Protein AF-A0A950M9P1-F1 (afdb_monomer_lite)

pLDDT: mean 89.85, std 9.2, range [47.94, 98.19]

Foldseek 3Di:
DDDDDQDDDPDPLAEFADDPPPDDDNRGGHFDFDPWDWDDDDQWIKIAWGFGHYNVSDTGTGGDIDTGHGDD

Radius of gyration: 12.17 Å; chains: 1; bounding box: 35×22×27 Å

Sequence (72 aa):
MQWTWVGGVAGADSEGVYSSLGVTSSYNTPGARAWSVAWSAGGAFWLFGGGGFDGAGQLGNLNDLWKLRPAR

Secondary structure (DSSP, 8-state):
------SS-SSTTPPPB--STT---TT-BPPSEES-EEEEETTEEEEEEEEEE-TTS-EEEEEEEEEE----

Structure (mmCIF, N/CA/C/O backbone):
data_AF-A0A950M9P1-F1
#
_entry.id   AF-A0A950M9P1-F1
#
loop_
_atom_site.group_PDB
_atom_site.id
_atom_site.type_symbol
_atom_site.label_atom_id
_atom_site.label_alt_id
_atom_site.label_comp_id
_atom_site.label_asym_id
_atom_site.label_entity_id
_atom_site.label_seq_id
_atom_site.pdbx_PDB_ins_code
_atom_site.Cartn_x
_atom_site.Cartn_y
_atom_site.Cartn_z
_atom_site.occupancy
_atom_site.B_iso_or_equiv
_atom_site.auth_seq_id
_atom_site.auth_comp_id
_atom_site.auth_asym_id
_atom_site.auth_atom_id
_atom_site.pdbx_PDB_model_num
ATOM 1 N N . MET A 1 1 ? -23.537 0.259 -7.045 1.00 47.94 1 MET A N 1
ATOM 2 C CA . MET A 1 1 ? -22.193 0.207 -6.432 1.00 47.94 1 MET A CA 1
ATOM 3 C C . MET A 1 1 ? -21.439 1.424 -6.929 1.00 47.94 1 MET A C 1
ATOM 5 O O . MET A 1 1 ? -21.442 1.643 -8.133 1.00 47.94 1 MET A O 1
ATOM 9 N N . GLN A 1 2 ? -20.892 2.242 -6.035 1.00 80.25 2 GLN A N 1
ATOM 10 C CA . GLN A 1 2 ? -20.121 3.431 -6.395 1.00 80.25 2 GLN A CA 1
ATOM 11 C C . GLN A 1 2 ? -18.721 3.252 -5.824 1.00 80.25 2 GLN A C 1
ATOM 13 O O . GLN A 1 2 ? -18.572 2.981 -4.634 1.00 80.25 2 GLN A O 1
ATOM 18 N N . TRP A 1 3 ? -17.715 3.333 -6.687 1.00 78.38 3 TRP A N 1
ATOM 19 C CA . TRP A 1 3 ? -1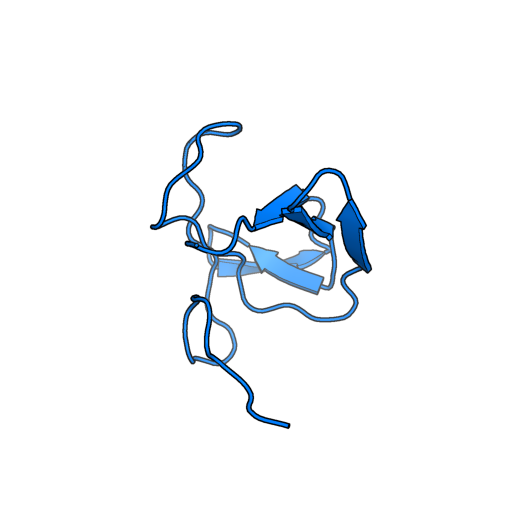6.329 3.361 -6.251 1.00 78.38 3 TRP A CA 1
ATOM 20 C C . TRP A 1 3 ? -15.982 4.781 -5.829 1.00 78.38 3 TRP A C 1
ATOM 22 O O . TRP A 1 3 ? -16.281 5.732 -6.551 1.00 78.38 3 TRP A O 1
ATOM 32 N N . THR A 1 4 ? -15.337 4.902 -4.675 1.00 80.75 4 THR A N 1
ATOM 33 C CA . THR A 1 4 ? -14.788 6.167 -4.194 1.00 80.75 4 THR A CA 1
ATOM 34 C C . THR A 1 4 ? -13.279 6.038 -4.138 1.00 80.75 4 THR A C 1
ATOM 36 O O . THR A 1 4 ? -12.748 5.075 -3.582 1.00 80.75 4 THR A O 1
ATOM 39 N N . TRP A 1 5 ? -12.591 7.015 -4.716 1.00 80.75 5 TRP A N 1
ATOM 40 C CA . TRP A 1 5 ? -11.148 7.133 -4.590 1.00 80.75 5 TRP A CA 1
ATOM 41 C C . TRP A 1 5 ? -10.788 7.561 -3.165 1.00 80.75 5 TRP A C 1
ATOM 43 O O . TRP A 1 5 ? -11.294 8.572 -2.683 1.00 80.75 5 TRP A O 1
ATOM 53 N N . VAL A 1 6 ? -9.932 6.791 -2.489 1.00 77.88 6 VAL A N 1
ATOM 54 C CA . VAL A 1 6 ? -9.543 7.055 -1.088 1.00 77.88 6 VAL A CA 1
ATOM 55 C C . VAL A 1 6 ? -8.183 7.759 -0.994 1.00 77.88 6 VAL A C 1
ATOM 57 O O . VAL A 1 6 ? -7.910 8.434 -0.007 1.00 77.88 6 VAL A O 1
ATOM 60 N N . GLY A 1 7 ? -7.339 7.648 -2.023 1.00 79.31 7 GLY A N 1
ATOM 61 C CA . GLY A 1 7 ? -6.020 8.278 -2.073 1.00 79.31 7 GLY A CA 1
ATOM 62 C C . GLY A 1 7 ? -5.031 7.494 -2.933 1.00 79.31 7 GLY A C 1
ATOM 63 O O . GLY A 1 7 ? -5.357 6.423 -3.440 1.00 79.31 7 GLY A O 1
ATOM 64 N N . GLY A 1 8 ? -3.818 8.032 -3.069 1.00 79.69 8 GLY A N 1
ATOM 65 C CA . GLY A 1 8 ? -2.754 7.476 -3.909 1.00 79.69 8 GLY A CA 1
ATOM 66 C C . GLY A 1 8 ? -2.542 8.255 -5.207 1.00 79.69 8 GLY A C 1
ATOM 67 O O . GLY A 1 8 ? -3.285 9.188 -5.524 1.00 79.69 8 GLY A O 1
ATOM 68 N N . VAL A 1 9 ? -1.508 7.865 -5.950 1.00 83.50 9 VAL A N 1
ATOM 69 C CA . VAL A 1 9 ? -1.164 8.443 -7.254 1.00 83.50 9 VAL A CA 1
ATOM 70 C C . VAL A 1 9 ? -1.940 7.706 -8.346 1.00 83.50 9 VAL A C 1
ATOM 72 O O . VAL A 1 9 ? -1.937 6.479 -8.398 1.00 83.50 9 VAL A O 1
ATOM 75 N N . ALA A 1 10 ? -2.605 8.446 -9.234 1.00 82.50 10 ALA A N 1
ATOM 76 C CA . ALA A 1 10 ? -3.324 7.892 -10.386 1.00 82.50 10 ALA A CA 1
ATOM 77 C C . ALA A 1 10 ? -2.385 7.649 -11.588 1.00 82.50 10 ALA A C 1
ATOM 79 O O . ALA A 1 10 ? -2.702 8.016 -12.718 1.00 82.50 10 ALA A O 1
ATOM 80 N N . GLY A 1 11 ? -1.203 7.085 -11.331 1.00 84.06 11 GLY A N 1
ATOM 81 C CA . GLY A 1 11 ? -0.154 6.833 -12.317 1.00 84.06 11 GLY A CA 1
ATOM 82 C C . GLY A 1 11 ? 0.298 5.376 -12.285 1.00 84.06 11 GLY A C 1
ATOM 83 O O . GLY A 1 11 ? 0.322 4.747 -11.227 1.00 84.06 11 GLY A O 1
ATOM 84 N N . ALA A 1 12 ? 0.653 4.836 -13.451 1.00 87.94 12 ALA A N 1
ATOM 85 C CA . ALA A 1 12 ? 1.388 3.577 -13.514 1.00 87.94 12 ALA A CA 1
ATOM 86 C C . ALA A 1 12 ? 2.798 3.775 -12.941 1.00 87.94 12 ALA A C 1
ATOM 88 O O . ALA A 1 12 ? 3.308 4.897 -12.939 1.00 87.94 12 ALA A O 1
ATOM 89 N N . ASP A 1 13 ? 3.394 2.693 -12.442 1.00 92.75 13 ASP A N 1
ATOM 90 C CA . ASP A 1 13 ? 4.806 2.638 -12.038 1.00 92.75 13 ASP A CA 1
ATOM 91 C C . ASP A 1 13 ? 5.241 3.741 -11.056 1.00 92.75 13 ASP A C 1
ATOM 93 O O . ASP A 1 13 ? 6.400 4.143 -11.003 1.00 92.75 13 ASP A O 1
ATOM 97 N N . SER A 1 14 ? 4.290 4.263 -10.276 1.00 94.31 14 SER A N 1
ATOM 98 C CA . SER A 1 14 ? 4.546 5.343 -9.328 1.00 94.31 14 SER A CA 1
ATOM 99 C C . SER A 1 14 ? 5.305 4.817 -8.116 1.00 94.31 14 SER A C 1
ATOM 101 O O . SER A 1 14 ? 4.902 3.818 -7.513 1.00 94.31 14 SER A O 1
ATOM 103 N N . GLU A 1 15 ? 6.377 5.512 -7.744 1.00 95.25 15 GLU A N 1
ATOM 104 C CA . GLU A 1 15 ? 7.107 5.254 -6.505 1.00 95.25 15 GLU A CA 1
ATOM 105 C C . GLU A 1 15 ? 6.232 5.511 -5.275 1.00 95.25 15 GLU A C 1
ATOM 107 O O . GLU A 1 15 ? 5.239 6.245 -5.315 1.00 95.25 15 GLU A O 1
ATOM 112 N N . GLY A 1 16 ? 6.597 4.879 -4.166 1.00 93.94 16 GLY A N 1
ATOM 113 C CA . GLY A 1 16 ? 5.944 5.138 -2.896 1.00 93.94 16 GLY A CA 1
ATOM 114 C C . GLY A 1 16 ? 6.457 6.406 -2.217 1.00 93.94 16 GLY A C 1
ATOM 115 O O . GLY A 1 16 ? 7.608 6.792 -2.370 1.00 93.94 16 GLY A O 1
ATOM 116 N N . VAL A 1 17 ? 5.628 7.024 -1.378 1.00 93.75 17 VAL A N 1
ATOM 117 C CA . VAL A 1 17 ? 6.057 8.132 -0.509 1.00 93.75 17 VAL A CA 1
ATOM 118 C C . VAL A 1 17 ? 6.168 7.614 0.917 1.00 93.75 17 VAL A C 1
ATOM 120 O O . VAL A 1 17 ? 5.157 7.335 1.567 1.00 93.75 17 VAL A O 1
ATOM 123 N N . TYR A 1 18 ? 7.401 7.393 1.380 1.00 92.25 18 TYR A N 1
ATOM 124 C CA . TYR A 1 18 ? 7.683 6.731 2.656 1.00 92.25 18 TYR A CA 1
ATOM 125 C C . TYR A 1 18 ? 8.194 7.773 3.656 1.00 92.25 18 TYR A C 1
ATOM 127 O O . TYR A 1 18 ? 9.286 8.314 3.493 1.00 92.25 18 TYR A O 1
ATOM 135 N N . SER A 1 19 ? 7.423 8.061 4.706 1.00 88.88 19 SER A N 1
ATOM 136 C CA . SER A 1 19 ? 7.934 8.821 5.853 1.00 88.88 19 SER A CA 1
ATOM 137 C C . SER A 1 19 ? 8.618 7.904 6.870 1.00 88.88 19 SER A C 1
ATOM 139 O O . SER A 1 19 ? 8.708 6.690 6.695 1.00 88.88 19 SER A O 1
ATOM 141 N N . SER A 1 20 ? 9.021 8.481 8.003 1.00 89.56 20 SER A N 1
ATOM 142 C CA . SER A 1 20 ? 9.480 7.747 9.181 1.00 89.56 20 SER A CA 1
ATOM 143 C C . SER A 1 20 ? 8.541 6.586 9.533 1.00 89.56 20 SER A C 1
ATOM 145 O O . SER A 1 20 ? 7.324 6.772 9.645 1.00 89.56 20 SER A O 1
ATOM 147 N N . LEU A 1 21 ? 9.110 5.395 9.731 1.00 84.94 21 LEU A N 1
ATOM 148 C CA . LEU A 1 21 ? 8.369 4.188 10.096 1.00 84.94 21 LEU A CA 1
ATOM 149 C C . LEU A 1 21 ? 7.512 4.423 11.350 1.00 84.94 21 LEU A C 1
ATOM 151 O O . LEU A 1 21 ? 7.968 5.006 12.331 1.00 84.94 21 LEU A O 1
ATOM 155 N N . GLY A 1 22 ? 6.262 3.956 11.321 1.00 84.75 22 GLY A N 1
ATOM 156 C CA . GLY A 1 22 ? 5.320 4.088 12.438 1.00 84.75 22 GLY A CA 1
ATOM 157 C C . GLY A 1 22 ? 4.646 5.459 12.559 1.00 84.75 22 GLY A C 1
ATOM 158 O O . GLY A 1 22 ? 3.706 5.596 13.342 1.00 84.75 22 GLY A O 1
ATOM 159 N N . VAL A 1 23 ? 5.054 6.454 11.764 1.00 85.88 23 VAL A N 1
ATOM 160 C CA . VAL A 1 23 ? 4.388 7.760 11.702 1.00 85.88 23 VAL A CA 1
ATOM 161 C C . VAL A 1 23 ? 3.306 7.725 10.628 1.00 85.88 23 VAL A C 1
ATOM 163 O O . VAL A 1 23 ? 3.575 7.510 9.449 1.00 85.88 23 VAL A O 1
ATOM 166 N N . THR A 1 24 ? 2.057 7.944 11.033 1.00 83.38 24 THR A N 1
ATOM 167 C CA . THR A 1 24 ? 0.939 8.075 10.094 1.00 83.38 24 THR A CA 1
ATOM 168 C C . THR A 1 24 ? 0.935 9.465 9.469 1.00 83.38 24 THR A C 1
ATOM 170 O O . THR A 1 24 ? 0.890 10.458 10.191 1.00 83.38 24 THR A O 1
ATOM 173 N N . SER A 1 25 ? 0.908 9.534 8.142 1.00 86.75 25 SER A N 1
ATOM 174 C CA . SER A 1 25 ? 0.802 10.777 7.377 1.00 86.75 25 SER A CA 1
ATOM 175 C C . SER A 1 25 ? -0.140 10.570 6.195 1.00 86.75 25 SER A C 1
ATOM 177 O O . SER A 1 25 ? -0.112 9.512 5.570 1.00 86.75 25 SER A O 1
ATOM 179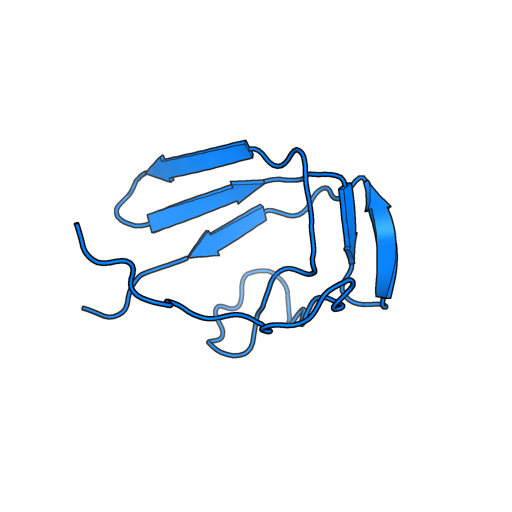 N N . SER A 1 26 ? -0.954 11.577 5.868 1.00 84.00 26 SER A N 1
ATOM 180 C CA . SER A 1 26 ? -1.795 11.574 4.660 1.00 84.00 26 SER A CA 1
ATOM 181 C C . SER A 1 26 ? -0.982 11.650 3.366 1.00 84.00 26 SER A C 1
ATOM 183 O O . SER A 1 26 ? -1.519 11.374 2.299 1.00 84.00 26 SER A O 1
ATOM 185 N N . TYR A 1 27 ? 0.300 12.016 3.456 1.00 86.44 27 TYR A N 1
ATOM 186 C CA . TYR A 1 27 ? 1.226 12.020 2.324 1.00 86.44 27 TYR A CA 1
ATOM 187 C C . TYR A 1 27 ? 1.853 10.650 2.064 1.00 86.44 27 TYR A C 1
ATOM 189 O O . TYR A 1 27 ? 2.408 10.439 0.990 1.00 86.44 27 TYR A O 1
ATOM 197 N N . ASN A 1 28 ? 1.767 9.718 3.019 1.00 90.75 28 ASN A N 1
ATOM 198 C CA . ASN A 1 28 ? 2.344 8.395 2.835 1.00 90.75 28 ASN A CA 1
ATOM 199 C C . ASN A 1 28 ? 1.487 7.589 1.872 1.00 90.75 28 ASN A C 1
ATOM 201 O O . ASN A 1 28 ? 0.295 7.384 2.112 1.00 90.75 28 ASN A O 1
ATOM 205 N N . THR A 1 29 ? 2.107 7.092 0.810 1.00 92.25 29 THR A N 1
ATOM 206 C CA . THR A 1 29 ? 1.420 6.293 -0.201 1.00 92.25 29 THR A CA 1
ATOM 207 C C . THR A 1 29 ? 2.259 5.073 -0.561 1.00 92.25 29 THR A C 1
ATOM 209 O O . THR A 1 29 ? 3.474 5.197 -0.732 1.00 92.25 29 THR A O 1
ATOM 212 N N . PRO A 1 30 ? 1.647 3.879 -0.655 1.00 93.75 30 PRO A N 1
ATOM 213 C CA . PRO A 1 30 ? 2.337 2.731 -1.214 1.00 93.75 30 PRO A CA 1
ATOM 214 C C . PRO A 1 30 ? 2.652 3.004 -2.685 1.00 93.75 30 PRO A C 1
ATOM 216 O O . PRO A 1 30 ? 1.810 3.548 -3.401 1.00 93.75 30 PRO A O 1
ATOM 219 N N . GLY A 1 31 ? 3.826 2.576 -3.146 1.00 95.25 31 GLY A N 1
ATOM 220 C CA . GLY A 1 31 ? 4.110 2.563 -4.578 1.00 95.25 31 GLY A CA 1
ATOM 221 C C . GLY A 1 31 ? 3.216 1.575 -5.331 1.00 95.25 31 GLY A C 1
ATOM 222 O O . GLY A 1 31 ? 2.610 0.670 -4.730 1.00 95.25 31 GLY A O 1
ATOM 223 N N . ALA A 1 32 ? 3.140 1.764 -6.649 1.00 94.81 32 ALA A N 1
ATOM 224 C CA . ALA A 1 32 ? 2.406 0.903 -7.566 1.00 94.81 32 ALA A CA 1
ATOM 225 C C . ALA A 1 32 ? 2.851 -0.551 -7.384 1.00 94.81 32 ALA A C 1
ATOM 227 O O . ALA A 1 32 ? 4.046 -0.848 -7.403 1.00 94.81 32 ALA A O 1
ATOM 228 N N . ARG A 1 33 ? 1.887 -1.452 -7.164 1.00 95.62 33 ARG A N 1
ATOM 229 C CA . ARG A 1 33 ? 2.167 -2.846 -6.804 1.00 95.62 33 ARG A CA 1
ATOM 230 C C . ARG A 1 33 ? 1.072 -3.815 -7.229 1.00 95.62 33 ARG A C 1
ATOM 232 O O . ARG A 1 33 ? -0.097 -3.445 -7.320 1.00 95.62 33 ARG A O 1
ATOM 239 N N . ALA A 1 34 ? 1.463 -5.072 -7.401 1.00 95.81 34 ALA A N 1
ATOM 240 C CA . ALA A 1 34 ? 0.598 -6.223 -7.641 1.00 95.81 34 ALA A CA 1
ATOM 241 C C . ALA A 1 34 ? 0.929 -7.372 -6.670 1.00 95.81 34 ALA A C 1
ATOM 243 O O . ALA A 1 34 ? 1.930 -7.327 -5.957 1.00 95.81 34 ALA A O 1
ATOM 244 N N . TRP A 1 35 ? 0.080 -8.406 -6.633 1.00 97.38 35 TRP A N 1
ATOM 245 C CA . TRP A 1 35 ? 0.258 -9.617 -5.805 1.00 97.38 35 TRP A CA 1
ATOM 246 C C . TRP A 1 35 ? 0.376 -9.371 -4.292 1.00 97.38 35 TRP A C 1
ATOM 248 O O . TRP A 1 35 ? 0.889 -10.210 -3.554 1.00 97.38 35 TRP A O 1
ATOM 258 N N . SER A 1 36 ? -0.097 -8.221 -3.825 1.00 96.94 36 SER A N 1
ATOM 259 C CA . SER A 1 36 ? -0.155 -7.881 -2.410 1.00 96.94 36 SER A CA 1
ATOM 260 C C . SER A 1 36 ? -1.315 -8.594 -1.713 1.00 96.94 36 SER A C 1
ATOM 262 O O . SER A 1 36 ? -2.327 -8.943 -2.326 1.00 96.94 36 SER A O 1
ATOM 264 N N . VAL A 1 37 ? -1.179 -8.790 -0.402 1.00 98.06 37 VAL A N 1
ATOM 265 C CA . VAL A 1 37 ? -2.261 -9.302 0.446 1.00 98.06 37 VAL A CA 1
ATOM 266 C C . VAL A 1 37 ? -2.943 -8.123 1.124 1.00 98.06 37 VAL A C 1
ATOM 268 O O . VAL A 1 37 ? -2.272 -7.274 1.710 1.00 98.06 37 VAL A O 1
ATOM 271 N N . ALA A 1 38 ? -4.275 -8.078 1.071 1.00 95.75 38 ALA A N 1
ATOM 272 C CA . ALA A 1 38 ? -5.072 -7.047 1.724 1.00 95.75 38 ALA A CA 1
ATOM 273 C C . ALA A 1 38 ? -6.128 -7.659 2.649 1.00 95.75 38 ALA A C 1
ATOM 275 O O . ALA A 1 38 ? -6.729 -8.685 2.328 1.00 95.75 38 ALA A O 1
ATOM 276 N N . TRP A 1 39 ? -6.363 -7.025 3.799 1.00 96.69 39 TRP A N 1
ATOM 277 C CA . TRP A 1 39 ? -7.391 -7.450 4.751 1.00 96.69 39 TRP A CA 1
ATOM 278 C C . TRP A 1 39 ? -7.963 -6.273 5.540 1.00 96.69 39 TRP A C 1
ATOM 280 O O . TRP A 1 39 ? -7.378 -5.193 5.610 1.00 96.69 39 TRP A O 1
ATOM 290 N N . SER A 1 40 ? -9.114 -6.491 6.170 1.00 95.62 40 SER A N 1
ATOM 291 C CA . SER A 1 40 ? -9.736 -5.526 7.077 1.00 95.62 40 SER A CA 1
ATOM 292 C C . SER A 1 40 ? -9.684 -6.058 8.503 1.00 95.62 40 SER A C 1
ATOM 294 O O . SER A 1 40 ? -10.160 -7.156 8.777 1.00 95.62 40 SER A O 1
ATOM 296 N N . ALA A 1 41 ? -9.111 -5.285 9.423 1.00 95.25 41 ALA A N 1
ATOM 297 C CA . ALA A 1 41 ? -9.049 -5.633 10.842 1.00 95.25 41 ALA A CA 1
ATOM 298 C C . ALA A 1 41 ? -8.900 -4.373 11.703 1.00 95.25 41 ALA A C 1
ATOM 300 O O . ALA A 1 41 ? -8.193 -3.435 11.329 1.00 95.25 41 ALA A O 1
ATOM 301 N N . GLY A 1 42 ? -9.552 -4.344 12.870 1.00 94.06 42 GLY A N 1
ATOM 302 C CA . GLY A 1 42 ? -9.397 -3.251 13.841 1.00 94.06 42 GLY A CA 1
ATOM 303 C C . GLY A 1 42 ? -9.779 -1.864 13.305 1.00 94.06 42 GLY A C 1
ATOM 304 O O . GLY A 1 42 ? -9.120 -0.878 13.634 1.00 94.06 42 GLY A O 1
ATOM 305 N N . GLY A 1 43 ? -10.796 -1.791 12.436 1.00 91.38 43 GL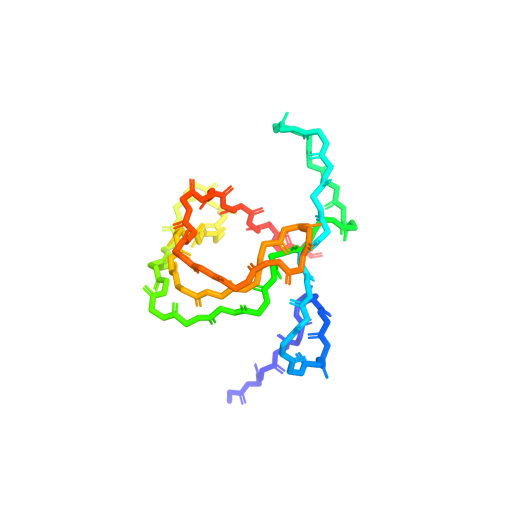Y A N 1
ATOM 306 C CA . GLY A 1 43 ? -11.271 -0.532 11.846 1.00 91.38 43 GLY A CA 1
ATOM 307 C C . GLY A 1 43 ? -10.316 0.094 10.822 1.00 91.38 43 GLY A C 1
ATOM 308 O O . GLY A 1 43 ? -10.371 1.299 10.592 1.00 91.38 43 GLY A O 1
ATOM 309 N N . ALA A 1 44 ? -9.415 -0.696 10.238 1.00 91.62 44 ALA A N 1
ATOM 310 C CA . ALA A 1 44 ? -8.512 -0.261 9.181 1.00 91.62 44 ALA A CA 1
ATOM 311 C C . ALA A 1 44 ? -8.459 -1.290 8.048 1.00 91.62 44 ALA A C 1
ATOM 313 O O . ALA A 1 44 ? -8.701 -2.484 8.261 1.00 91.62 44 ALA A O 1
ATOM 314 N N . PHE A 1 45 ? -8.108 -0.807 6.862 1.00 92.00 45 PHE A N 1
ATOM 315 C CA . PHE A 1 45 ? -7.639 -1.643 5.769 1.00 92.00 45 PHE A CA 1
ATOM 316 C C . PHE A 1 45 ? -6.130 -1.789 5.880 1.00 92.00 45 PHE A C 1
ATOM 318 O O . PHE A 1 45 ? -5.413 -0.830 6.165 1.00 92.00 45 PHE A O 1
ATOM 325 N N . TRP A 1 46 ? -5.661 -3.001 5.662 1.00 94.81 46 TRP A N 1
ATOM 326 C CA . TRP A 1 46 ? -4.264 -3.365 5.727 1.00 94.81 46 TRP A CA 1
ATOM 327 C C . TRP A 1 46 ? -3.828 -3.910 4.384 1.00 94.81 46 TRP A C 1
ATOM 329 O O . TRP A 1 46 ? -4.614 -4.546 3.680 1.00 94.81 46 TRP A O 1
ATOM 339 N N . LEU A 1 47 ? -2.574 -3.651 4.053 1.00 95.50 47 LEU A N 1
ATOM 340 C CA . LEU A 1 47 ? -1.943 -4.083 2.821 1.00 95.50 47 LEU A CA 1
ATOM 341 C C . LEU A 1 47 ? -0.512 -4.494 3.154 1.00 95.50 47 LEU A C 1
ATOM 343 O O . LEU A 1 47 ? 0.218 -3.730 3.783 1.00 95.50 47 LEU A O 1
ATOM 347 N N . PHE A 1 48 ? -0.128 -5.700 2.757 1.00 97.56 48 PHE A N 1
ATOM 348 C CA . PHE A 1 48 ? 1.190 -6.256 3.029 1.00 97.56 48 PHE A CA 1
ATOM 349 C C . PHE A 1 48 ? 1.834 -6.794 1.756 1.00 97.56 48 PHE A C 1
ATOM 351 O O . PHE A 1 48 ? 1.210 -7.544 0.996 1.00 97.56 48 PHE A O 1
ATOM 358 N N . GLY A 1 49 ? 3.096 -6.414 1.567 1.00 97.81 49 GLY A N 1
ATOM 359 C CA . GLY A 1 49 ? 3.969 -6.905 0.512 1.00 97.81 49 GLY A CA 1
ATOM 360 C C . GLY A 1 49 ? 3.457 -6.667 -0.911 1.00 97.81 49 GLY A C 1
ATOM 361 O O . GLY A 1 49 ? 2.835 -5.639 -1.208 1.00 97.81 49 GLY A O 1
ATOM 362 N N . GLY A 1 50 ? 3.752 -7.629 -1.790 1.00 97.94 50 GLY A N 1
ATOM 363 C CA . GLY A 1 50 ? 3.520 -7.572 -3.236 1.00 97.94 50 GLY A CA 1
ATOM 364 C C . GLY A 1 50 ? 4.809 -7.343 -4.031 1.00 97.94 50 GLY A C 1
ATOM 365 O O . GLY A 1 50 ? 5.900 -7.326 -3.467 1.00 97.94 50 GLY A O 1
ATOM 366 N N . 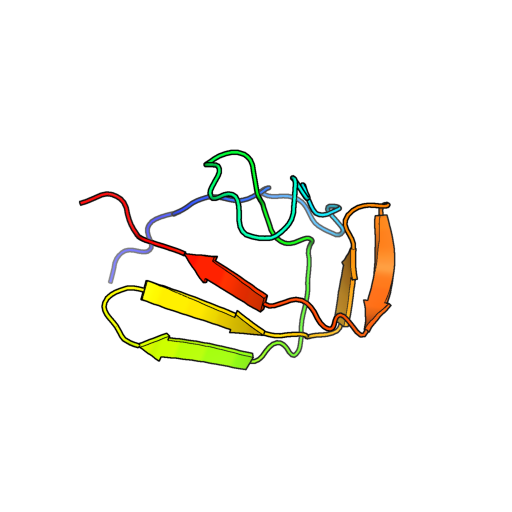GLY A 1 51 ? 4.681 -7.174 -5.344 1.00 97.88 51 GLY A N 1
ATOM 367 C CA . GLY A 1 51 ? 5.762 -6.772 -6.246 1.00 97.88 51 GLY A CA 1
ATOM 368 C C . GLY A 1 51 ? 5.446 -5.420 -6.876 1.00 97.88 51 GLY A C 1
ATOM 369 O O . GLY A 1 51 ? 4.324 -5.221 -7.347 1.00 97.88 51 GLY A O 1
ATOM 370 N N . GLY A 1 52 ? 6.393 -4.486 -6.856 1.00 97.00 52 GLY A N 1
ATOM 371 C CA . GLY A 1 52 ? 6.143 -3.111 -7.276 1.00 97.00 52 GLY A CA 1
ATOM 372 C C . GLY A 1 52 ? 7.303 -2.163 -7.005 1.00 97.00 52 GLY A C 1
ATOM 373 O O . GLY A 1 52 ? 8.424 -2.607 -6.771 1.00 97.00 52 GLY A O 1
ATOM 374 N N . PHE A 1 53 ? 7.010 -0.867 -7.036 1.00 97.00 53 PHE A N 1
ATOM 375 C CA . PHE A 1 53 ? 7.982 0.197 -6.800 1.00 97.00 53 PHE A CA 1
ATOM 376 C C . PHE A 1 53 ? 8.022 0.564 -5.317 1.00 97.00 53 PHE A C 1
ATOM 378 O O . PHE A 1 53 ? 6.980 0.799 -4.697 1.00 97.00 53 PHE A O 1
ATOM 385 N N . ASP A 1 54 ? 9.218 0.592 -4.736 1.00 95.94 54 ASP A N 1
ATOM 386 C CA . ASP A 1 54 ? 9.421 1.051 -3.365 1.00 95.94 54 ASP A CA 1
ATOM 387 C C . ASP A 1 54 ? 9.475 2.589 -3.264 1.00 95.94 54 ASP A C 1
ATOM 389 O O . ASP A 1 54 ? 9.171 3.315 -4.214 1.00 95.94 54 ASP A O 1
ATOM 393 N N . GLY A 1 55 ? 9.832 3.102 -2.082 1.00 93.94 55 GLY A N 1
ATOM 394 C CA . GLY A 1 55 ? 9.950 4.541 -1.837 1.00 93.94 55 GLY A CA 1
ATOM 395 C C . GLY A 1 55 ? 11.165 5.218 -2.483 1.00 93.94 55 GLY A C 1
ATOM 396 O O . GLY A 1 55 ? 11.310 6.429 -2.362 1.00 93.94 55 GLY A O 1
ATOM 397 N N . ALA A 1 56 ? 12.047 4.452 -3.126 1.00 95.19 56 ALA A N 1
ATOM 398 C CA . ALA A 1 56 ? 13.175 4.939 -3.914 1.00 95.19 56 ALA A CA 1
ATOM 399 C C . ALA A 1 56 ? 12.960 4.709 -5.424 1.00 95.19 56 ALA A C 1
ATOM 401 O O . ALA A 1 56 ? 13.907 4.829 -6.205 1.00 95.19 56 ALA A O 1
ATOM 402 N N . GLY A 1 57 ? 11.746 4.319 -5.831 1.00 95.31 57 GLY A N 1
ATOM 403 C CA . GLY A 1 57 ? 11.414 4.004 -7.218 1.00 95.31 57 GLY A CA 1
ATOM 404 C C . GLY A 1 57 ? 12.051 2.707 -7.727 1.00 95.31 57 GLY A C 1
ATOM 405 O O . GLY A 1 57 ? 12.155 2.509 -8.937 1.00 95.31 57 GLY A O 1
ATOM 406 N N . GLN A 1 58 ? 12.492 1.811 -6.840 1.00 97.06 58 GLN A N 1
ATOM 407 C CA . GLN A 1 58 ? 13.081 0.532 -7.229 1.00 97.06 58 GLN A CA 1
ATOM 408 C C . GLN A 1 58 ? 12.000 -0.536 -7.382 1.00 97.06 58 GLN A C 1
ATOM 410 O O . GLN A 1 58 ? 11.210 -0.780 -6.469 1.00 97.06 58 GLN A O 1
ATOM 415 N N . LEU A 1 59 ? 11.987 -1.199 -8.541 1.00 97.75 59 LEU A N 1
ATOM 416 C CA . LEU A 1 59 ? 11.109 -2.335 -8.801 1.00 97.75 59 LEU A CA 1
ATOM 417 C C . LEU A 1 59 ? 11.627 -3.584 -8.077 1.00 97.75 59 LEU A C 1
ATOM 419 O O . LEU A 1 59 ? 12.760 -4.013 -8.298 1.00 97.75 59 LEU A O 1
ATOM 423 N N . GLY A 1 60 ? 10.781 -4.219 -7.270 1.00 97.75 60 GLY A N 1
ATOM 424 C CA . GLY A 1 60 ? 11.146 -5.442 -6.565 1.00 97.75 60 GLY A CA 1
ATOM 425 C 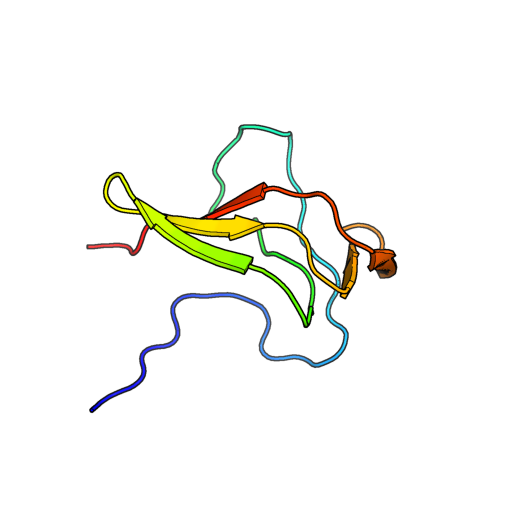C . GLY A 1 60 ? 10.021 -6.044 -5.732 1.00 97.75 60 GLY A C 1
ATOM 426 O O . GLY A 1 60 ? 8.864 -5.631 -5.805 1.00 97.75 60 GLY A O 1
ATOM 427 N N . ASN A 1 61 ? 10.378 -7.052 -4.933 1.00 98.19 61 ASN A N 1
ATOM 428 C CA . ASN A 1 61 ? 9.481 -7.616 -3.929 1.00 98.19 61 ASN A CA 1
ATOM 429 C C . ASN A 1 61 ? 9.452 -6.703 -2.706 1.00 98.19 61 ASN A C 1
ATOM 431 O O . ASN A 1 61 ? 10.494 -6.345 -2.159 1.00 98.19 61 ASN A O 1
ATOM 435 N N . LEU A 1 62 ? 8.249 -6.371 -2.261 1.00 97.81 62 LEU A N 1
ATOM 436 C CA . LEU A 1 62 ? 8.009 -5.474 -1.147 1.00 97.81 62 LEU A CA 1
ATOM 437 C C . LEU A 1 62 ? 7.718 -6.290 0.115 1.00 97.81 62 LEU A C 1
ATOM 439 O O . LEU A 1 62 ? 7.054 -7.326 0.071 1.00 97.81 62 LEU A O 1
ATOM 443 N N . ASN A 1 63 ? 8.216 -5.807 1.251 1.00 95.88 63 ASN A N 1
ATOM 444 C CA . ASN A 1 63 ? 8.002 -6.397 2.576 1.00 95.88 63 ASN A CA 1
ATOM 445 C C . ASN A 1 63 ? 7.558 -5.327 3.589 1.00 95.88 63 ASN A C 1
ATOM 447 O O . ASN A 1 63 ? 7.950 -5.321 4.754 1.00 95.88 63 ASN A O 1
ATOM 451 N N . ASP A 1 64 ? 6.794 -4.354 3.104 1.00 94.56 64 ASP A N 1
ATOM 452 C CA . ASP A 1 64 ? 6.243 -3.250 3.872 1.00 94.56 64 ASP A CA 1
ATOM 453 C C . ASP A 1 64 ? 4.795 -3.543 4.299 1.00 94.5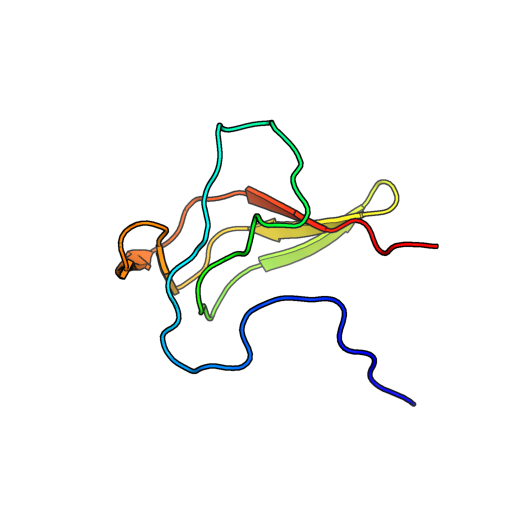6 64 ASP A C 1
ATOM 455 O O . ASP A 1 64 ? 4.045 -4.271 3.641 1.00 94.56 64 ASP A O 1
ATOM 459 N N . LEU A 1 65 ? 4.406 -2.972 5.441 1.00 94.06 65 LEU A N 1
ATOM 460 C CA . LEU A 1 65 ? 3.052 -3.056 5.979 1.00 94.06 65 LEU A CA 1
ATOM 461 C C . LEU A 1 65 ? 2.403 -1.675 5.956 1.00 94.06 65 LEU A C 1
ATOM 463 O O . LEU A 1 65 ? 2.885 -0.735 6.588 1.00 94.06 65 LEU A O 1
ATOM 467 N N . TRP A 1 66 ? 1.261 -1.588 5.289 1.00 92.88 66 TRP A N 1
ATOM 468 C CA . TRP A 1 66 ? 0.467 -0.376 5.158 1.00 92.88 66 TRP A CA 1
ATOM 469 C C . TRP A 1 66 ? -0.833 -0.490 5.936 1.00 92.88 66 TRP A C 1
ATOM 471 O O . TRP A 1 66 ? -1.498 -1.528 5.935 1.00 92.88 66 TRP A O 1
ATOM 481 N N . LYS A 1 67 ? -1.216 0.621 6.566 1.00 91.75 67 LYS A N 1
ATOM 482 C CA . LYS A 1 67 ? -2.482 0.781 7.277 1.00 91.75 67 LYS A CA 1
ATOM 483 C C . LYS A 1 67 ? -3.222 1.990 6.726 1.00 91.75 67 LYS A C 1
ATOM 485 O O . LYS A 1 67 ? -2.785 3.121 6.912 1.00 91.75 67 LYS A O 1
ATOM 490 N N . LEU A 1 68 ? -4.378 1.750 6.126 1.00 89.06 68 LEU A N 1
ATOM 491 C CA . LEU A 1 68 ? -5.288 2.773 5.636 1.00 89.06 68 LEU A CA 1
ATOM 492 C C . LEU A 1 68 ? -6.479 2.905 6.588 1.00 89.06 68 LEU A C 1
ATOM 494 O O . LEU A 1 68 ? -7.189 1.939 6.877 1.00 89.06 68 LEU A O 1
ATOM 498 N N . ARG A 1 69 ? -6.716 4.127 7.064 1.00 85.75 69 ARG A N 1
ATOM 499 C CA . ARG A 1 69 ? -7.925 4.496 7.802 1.00 85.75 69 ARG A CA 1
ATOM 500 C C . ARG A 1 69 ? -8.748 5.430 6.915 1.00 85.75 69 ARG A C 1
ATOM 502 O O . ARG A 1 69 ? -8.261 6.522 6.635 1.00 85.75 69 ARG A O 1
ATOM 509 N N . PRO A 1 70 ? -9.946 5.027 6.461 1.00 71.62 70 PRO A N 1
ATOM 510 C CA . PRO A 1 70 ? -10.841 5.940 5.762 1.00 71.62 70 PRO A CA 1
ATOM 511 C C . PRO A 1 70 ? -11.137 7.149 6.656 1.00 71.62 70 PRO A C 1
ATOM 513 O O . PRO A 1 70 ? -11.382 6.978 7.854 1.00 71.62 70 PRO A O 1
ATOM 516 N N . ALA A 1 71 ? -11.109 8.358 6.094 1.00 66.81 71 ALA A N 1
ATOM 517 C CA . ALA A 1 71 ? -11.700 9.508 6.769 1.00 66.81 71 ALA A CA 1
ATOM 518 C C . ALA A 1 71 ? -13.210 9.246 6.897 1.00 66.81 71 ALA A C 1
ATOM 520 O O . ALA A 1 71 ? -13.831 8.777 5.942 1.00 66.81 71 ALA A O 1
ATOM 521 N N . ARG A 1 72 ? -13.756 9.449 8.099 1.00 59.84 72 ARG A N 1
ATOM 522 C CA . ARG A 1 72 ? -15.191 9.294 8.364 1.00 59.84 72 ARG A CA 1
ATOM 523 C C . ARG A 1 72 ? -15.999 10.346 7.613 1.00 59.84 72 ARG A C 1
ATOM 525 O O . ARG A 1 72 ? -15.509 11.493 7.546 1.00 59.84 72 ARG A O 1
#